Protein AF-A0A6B3I2X4-F1 (afdb_monomer)

Foldseek 3Di:
DVPAFWDFQLVQDDDDVSVVVVLVPDDPVRNVCQQLQDWDQDLVPGIDGRRDIDGHDDDDQQDQDVPQGRSVVNSVVVCVVCVCVSCDPHDDD

Radius of gyration: 14.39 Å; Cα contacts (8 Å, |Δi|>4): 90; chains: 1; bounding box: 31×37×32 Å

Solvent-accessible surface area (backbone atoms only — not comparable to full-atom values): 5786 Å² total; per-residue (Å²): 112,98,84,54,72,63,44,38,38,62,79,70,59,77,51,74,70,48,61,72,62,37,70,85,76,46,53,75,68,55,41,56,46,42,48,72,70,42,70,46,82,34,43,84,68,52,62,41,34,37,64,41,70,43,52,91,81,90,57,62,47,86,44,67,45,90,99,64,43,46,36,61,68,60,42,45,65,62,44,69,71,49,45,59,71,74,52,54,96,55,89,88,130

Secondary structure (DSSP, 8-state):
-TTS--EEGGGT--SHHHHHHTTTTS-HHHHHHHHHH-EEEETTTEEEETT-EE------TT-EETTTEEHHHHHHHHHHHHHHHHHTTSPP-

Nearest PDB structures (foldseek):
  5caj-assembly2_B  TM=8.765E-01  e=4.881E-04  Escherichia coli K-12

Structure (mmCIF, N/CA/C/O backbone):
data_AF-A0A6B3I2X4-F1
#
_entry.id   AF-A0A6B3I2X4-F1
#
loop_
_atom_site.group_PDB
_atom_site.id
_atom_site.type_symbol
_atom_site.label_atom_id
_atom_site.label_alt_id
_atom_site.label_comp_id
_atom_site.label_asym_id
_atom_site.label_entity_id
_atom_site.label_seq_id
_atom_site.pdbx_PDB_ins_code
_atom_site.Cartn_x
_atom_site.Cartn_y
_atom_site.Cartn_z
_atom_site.occupancy
_atom_site.B_iso_or_equiv
_atom_site.auth_seq_id
_atom_site.auth_comp_id
_atom_site.auth_asym_id
_atom_site.auth_atom_id
_atom_site.pdbx_PDB_model_num
ATOM 1 N N . LEU A 1 1 ? -6.801 16.797 -2.323 1.00 83.19 1 LEU A N 1
ATOM 2 C CA . LEU A 1 1 ? -6.831 15.378 -2.759 1.00 83.19 1 LEU A CA 1
ATOM 3 C C . LEU A 1 1 ? -7.709 15.165 -3.986 1.00 83.19 1 LEU A C 1
ATOM 5 O O . LEU A 1 1 ? -7.183 14.693 -4.976 1.00 83.19 1 LEU A O 1
ATOM 9 N N . ARG A 1 2 ? -8.997 15.541 -3.963 1.00 88.44 2 ARG A N 1
ATOM 10 C CA . ARG A 1 2 ? -9.956 15.243 -5.051 1.00 88.44 2 ARG A CA 1
ATOM 11 C C . ARG A 1 2 ? -9.574 15.750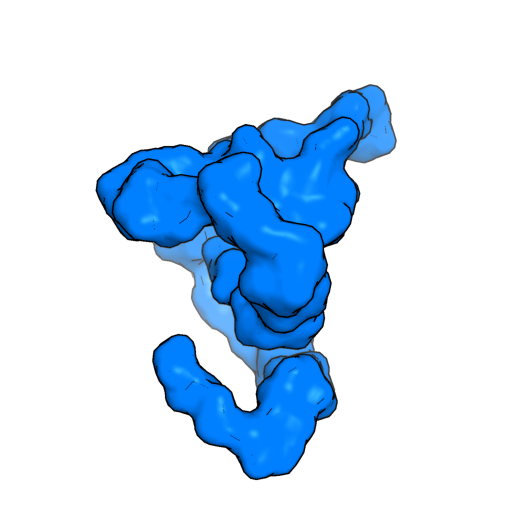 -6.455 1.00 88.44 2 ARG A C 1
ATOM 13 O O . ARG A 1 2 ? -10.031 15.177 -7.428 1.00 88.44 2 ARG A O 1
ATOM 20 N N . THR A 1 3 ? -8.753 16.792 -6.557 1.00 94.25 3 THR A N 1
ATOM 21 C CA . THR A 1 3 ? -8.311 17.401 -7.828 1.00 94.25 3 THR A CA 1
ATOM 22 C C . THR A 1 3 ? -6.803 17.281 -8.066 1.00 94.25 3 THR A C 1
ATOM 24 O O . THR A 1 3 ? -6.284 17.838 -9.028 1.00 94.25 3 THR A O 1
ATOM 27 N N . ALA A 1 4 ? -6.074 16.606 -7.173 1.00 94.00 4 ALA A N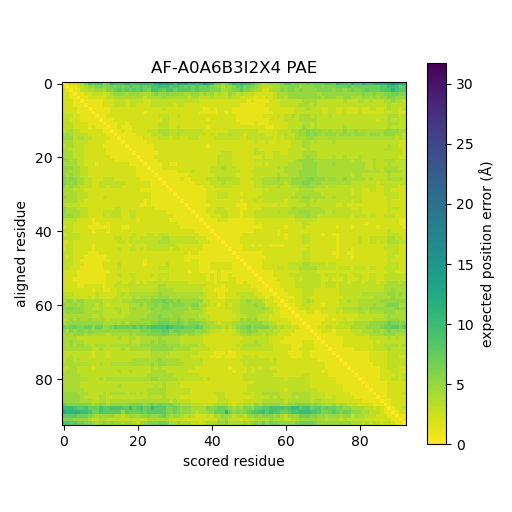 1
ATOM 28 C CA . ALA A 1 4 ? -4.625 16.497 -7.283 1.00 94.00 4 ALA A CA 1
ATOM 29 C C . ALA A 1 4 ? -4.235 15.459 -8.345 1.00 94.00 4 ALA A C 1
ATOM 31 O O . ALA A 1 4 ? -4.893 14.428 -8.479 1.00 94.00 4 ALA A O 1
ATOM 32 N N . GLY A 1 5 ? -3.134 15.711 -9.057 1.00 96.38 5 GLY A N 1
ATOM 33 C CA . GLY A 1 5 ? -2.538 14.720 -9.952 1.00 96.38 5 GLY A CA 1
ATOM 34 C C . GLY A 1 5 ? -2.107 13.460 -9.197 1.00 96.38 5 GLY A C 1
ATOM 35 O O . GLY A 1 5 ? -1.795 13.508 -8.005 1.00 96.38 5 GLY A O 1
ATOM 36 N N . THR A 1 6 ? -2.082 12.328 -9.898 1.00 97.81 6 THR A N 1
ATOM 37 C CA . THR A 1 6 ? -1.744 11.021 -9.321 1.00 97.81 6 THR A CA 1
ATOM 38 C C . THR A 1 6 ? -0.460 10.461 -9.912 1.00 97.81 6 THR A C 1
ATOM 40 O O . THR A 1 6 ? -0.144 10.707 -11.079 1.00 97.81 6 THR A O 1
ATOM 43 N N . ARG A 1 7 ? 0.263 9.669 -9.119 1.00 96.56 7 ARG A N 1
ATOM 44 C CA . ARG A 1 7 ? 1.435 8.887 -9.539 1.00 96.56 7 ARG A CA 1
ATOM 45 C C . ARG A 1 7 ? 1.308 7.455 -9.013 1.00 96.56 7 ARG A C 1
ATOM 47 O O . ARG A 1 7 ? 0.568 7.258 -8.047 1.00 96.56 7 ARG A O 1
ATOM 54 N N . PRO A 1 8 ? 1.979 6.467 -9.628 1.00 96.31 8 PRO A N 1
ATOM 55 C CA . PRO A 1 8 ? 2.051 5.120 -9.071 1.00 96.31 8 PRO A CA 1
ATOM 56 C C . PRO A 1 8 ? 2.560 5.143 -7.626 1.00 96.31 8 PRO A C 1
ATOM 58 O O . PRO A 1 8 ? 3.507 5.862 -7.312 1.00 96.31 8 PRO A O 1
ATOM 61 N N . ALA A 1 9 ? 1.950 4.352 -6.749 1.00 96.50 9 ALA A N 1
ATOM 62 C CA . ALA A 1 9 ? 2.293 4.291 -5.333 1.00 96.50 9 ALA A CA 1
ATOM 63 C C . ALA A 1 9 ? 3.776 3.957 -5.094 1.00 96.50 9 ALA A C 1
ATOM 65 O O . ALA A 1 9 ? 4.398 4.531 -4.203 1.00 96.50 9 ALA A O 1
ATOM 66 N N . GLY A 1 10 ? 4.362 3.095 -5.933 1.00 95.56 10 GLY A N 1
ATOM 67 C CA . GLY A 1 10 ? 5.784 2.744 -5.885 1.00 95.56 10 GLY A CA 1
ATOM 68 C C . GLY A 1 10 ? 6.744 3.910 -6.158 1.00 95.56 10 GLY A C 1
ATOM 69 O O . GLY A 1 10 ? 7.925 3.782 -5.876 1.00 95.56 10 GLY A O 1
ATOM 70 N N . GLU A 1 11 ? 6.255 5.044 -6.674 1.00 95.25 11 GLU A N 1
ATOM 71 C CA . GLU A 1 11 ? 7.034 6.281 -6.844 1.00 95.25 11 GLU A CA 1
ATOM 72 C C . GLU A 1 11 ? 6.811 7.297 -5.710 1.00 95.25 11 GLU A C 1
ATOM 74 O O . GLU A 1 11 ? 7.455 8.346 -5.684 1.00 95.25 11 GLU A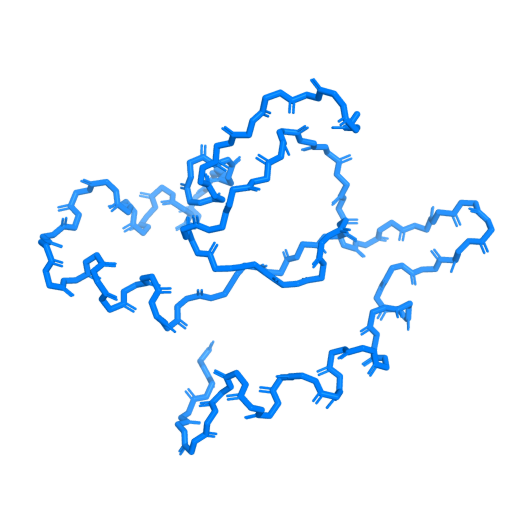 O 1
ATOM 79 N N . LEU A 1 12 ? 5.845 7.050 -4.819 1.00 95.12 12 LEU A N 1
ATOM 80 C CA . LEU A 1 12 ? 5.432 8.000 -3.781 1.00 95.12 12 LEU A CA 1
ATOM 81 C C . LEU A 1 12 ? 5.987 7.656 -2.404 1.00 95.12 12 LEU A C 1
ATOM 83 O O . LEU A 1 12 ? 6.235 8.563 -1.608 1.00 95.12 12 LEU A O 1
ATOM 87 N N . TYR A 1 13 ? 6.151 6.366 -2.112 1.00 93.31 13 TYR A N 1
ATOM 88 C CA . TYR A 1 13 ? 6.745 5.911 -0.863 1.00 93.31 13 TYR A CA 1
ATOM 89 C C . TYR A 1 13 ? 8.263 5.820 -0.994 1.00 93.31 13 TYR A C 1
ATOM 91 O O . TYR A 1 13 ? 8.778 5.216 -1.929 1.00 93.31 13 TYR A O 1
ATOM 99 N N . THR A 1 14 ? 8.966 6.430 -0.044 1.00 93.12 14 THR A N 1
ATOM 100 C CA . THR A 1 14 ? 10.428 6.533 -0.034 1.00 93.12 14 THR A CA 1
ATOM 101 C C . THR A 1 14 ? 11.001 6.178 1.334 1.00 93.12 14 THR A C 1
ATOM 103 O O . THR A 1 14 ? 10.272 6.100 2.331 1.00 93.12 14 THR A O 1
ATOM 106 N N . GLY A 1 15 ? 12.317 5.971 1.384 1.00 94.25 15 GLY A N 1
ATOM 107 C CA . GLY A 1 15 ? 13.072 5.648 2.591 1.00 94.25 15 GLY A CA 1
ATOM 108 C C . GLY A 1 15 ? 13.718 4.272 2.500 1.00 94.25 15 GLY A C 1
ATOM 109 O O . GLY A 1 15 ? 13.442 3.518 1.575 1.00 94.25 15 GLY A O 1
ATOM 110 N N . VAL A 1 16 ? 14.527 3.925 3.503 1.00 97.69 16 VAL A N 1
ATOM 111 C CA . VAL A 1 16 ? 15.485 2.801 3.462 1.00 97.69 16 VAL A CA 1
ATOM 112 C C . VAL A 1 16 ? 14.910 1.496 2.896 1.00 97.69 16 VAL A C 1
ATOM 114 O O . VAL A 1 16 ? 15.570 0.844 2.097 1.00 97.69 16 VAL A O 1
ATOM 117 N N . LEU A 1 17 ? 13.679 1.121 3.265 1.00 95.38 17 LEU A N 1
ATOM 118 C CA . LEU A 1 17 ? 13.017 -0.073 2.725 1.00 95.38 17 LEU A CA 1
ATOM 119 C C . LEU A 1 17 ? 12.765 0.021 1.210 1.00 95.38 17 LEU A C 1
ATOM 121 O O . LEU A 1 17 ? 13.038 -0.924 0.477 1.00 95.38 17 LEU A O 1
ATOM 125 N N . TYR A 1 18 ? 12.219 1.145 0.750 1.00 95.44 18 TYR A N 1
ATOM 126 C CA . TYR A 1 18 ? 11.881 1.372 -0.657 1.00 95.44 18 TYR A CA 1
ATOM 127 C C . TYR A 1 18 ? 13.134 1.601 -1.500 1.00 95.44 18 TYR A C 1
ATOM 129 O O . TYR A 1 18 ? 13.202 1.120 -2.628 1.00 95.44 18 TYR A O 1
ATOM 137 N N . ASP A 1 19 ? 14.135 2.266 -0.924 1.00 95.81 19 ASP A N 1
ATOM 138 C CA . ASP A 1 19 ? 15.434 2.482 -1.554 1.00 95.81 19 ASP A CA 1
ATOM 139 C C . ASP A 1 19 ? 16.170 1.144 -1.739 1.00 95.81 19 ASP A C 1
ATOM 141 O O . ASP A 1 19 ? 16.758 0.911 -2.786 1.00 95.81 19 ASP A O 1
ATOM 145 N N . ALA A 1 20 ? 16.085 0.229 -0.762 1.00 97.31 20 ALA A N 1
ATOM 146 C CA . ALA A 1 20 ? 16.660 -1.114 -0.870 1.00 97.31 20 ALA A CA 1
ATOM 147 C C . ALA A 1 20 ? 15.888 -2.033 -1.834 1.00 97.31 20 ALA A C 1
ATOM 149 O O . ALA A 1 20 ? 16.492 -2.901 -2.459 1.00 97.31 20 ALA A O 1
ATOM 150 N N . LEU A 1 21 ? 14.565 -1.862 -1.950 1.00 95.81 21 LEU A N 1
ATOM 151 C CA . LEU A 1 21 ? 13.760 -2.554 -2.962 1.00 95.81 21 LEU A CA 1
ATOM 152 C C . LEU A 1 21 ? 14.130 -2.103 -4.381 1.00 95.81 21 LEU A C 1
ATOM 154 O O . LEU A 1 21 ? 14.009 -2.901 -5.306 1.00 95.81 21 LEU A O 1
ATOM 158 N N . ASP A 1 22 ? 14.517 -0.831 -4.535 1.00 96.31 22 ASP A N 1
ATOM 159 C CA . ASP A 1 22 ? 14.908 -0.190 -5.793 1.00 96.31 22 ASP A CA 1
ATOM 160 C C . ASP A 1 22 ? 14.005 -0.598 -6.969 1.00 96.31 22 ASP A C 1
ATOM 162 O O . ASP A 1 22 ? 14.416 -1.170 -7.977 1.00 96.31 22 ASP A O 1
ATOM 166 N N . LEU A 1 23 ? 12.705 -0.329 -6.814 1.00 95.38 23 LEU A N 1
ATOM 167 C CA . LEU A 1 23 ? 11.671 -0.817 -7.731 1.00 95.38 23 LEU A CA 1
ATOM 168 C C . LEU A 1 23 ? 11.927 -0.421 -9.201 1.00 95.38 23 LEU A C 1
ATOM 170 O O . LEU A 1 23 ? 11.453 -1.095 -10.117 1.00 95.38 23 LEU A O 1
ATOM 174 N N . ALA A 1 24 ? 12.647 0.681 -9.425 1.00 93.38 24 ALA A N 1
ATOM 175 C CA . ALA A 1 24 ? 12.966 1.200 -10.748 1.00 93.38 24 ALA A CA 1
ATOM 176 C C . ALA A 1 24 ? 14.064 0.403 -11.473 1.00 93.38 24 ALA A C 1
ATOM 178 O O . ALA A 1 24 ? 14.085 0.431 -12.704 1.00 93.38 24 ALA A O 1
ATOM 179 N N . SER A 1 25 ? 14.939 -0.307 -10.752 1.00 96.50 25 SER A N 1
ATOM 180 C CA . SER A 1 25 ? 16.004 -1.121 -11.355 1.00 96.50 25 SER A CA 1
ATOM 181 C C . SER A 1 25 ? 15.584 -2.556 -11.671 1.00 96.50 25 SER A C 1
ATOM 183 O O . SER A 1 25 ? 16.313 -3.274 -12.357 1.00 96.50 25 SER A O 1
ATOM 185 N N . LEU A 1 26 ? 14.392 -2.974 -11.230 1.00 97.00 26 LEU A N 1
ATOM 186 C CA . LEU A 1 26 ? 13.849 -4.291 -11.544 1.00 97.00 26 LEU A CA 1
ATOM 187 C C . LEU A 1 26 ? 13.650 -4.480 -13.052 1.00 97.00 26 LEU A C 1
ATOM 189 O O . LEU A 1 26 ? 13.087 -3.625 -13.743 1.00 97.00 26 LEU A O 1
ATOM 193 N N . ASP A 1 27 ? 14.014 -5.666 -13.542 1.00 98.06 27 ASP A N 1
ATOM 194 C CA . ASP A 1 27 ? 13.667 -6.090 -14.894 1.00 98.06 27 ASP A CA 1
ATOM 195 C C . ASP A 1 27 ? 12.139 -6.196 -15.093 1.00 98.06 27 ASP A C 1
ATOM 197 O O . ASP A 1 27 ? 11.334 -6.127 -14.155 1.00 98.06 27 ASP A O 1
ATOM 201 N N . ALA A 1 28 ? 11.707 -6.364 -16.344 1.00 96.62 28 ALA A N 1
ATOM 202 C CA . ALA A 1 28 ? 10.288 -6.378 -16.692 1.00 96.62 28 ALA A CA 1
ATOM 203 C C . ALA A 1 28 ? 9.490 -7.498 -15.990 1.00 96.62 28 ALA A C 1
ATOM 205 O O . ALA A 1 28 ? 8.313 -7.311 -15.656 1.00 96.62 28 ALA A O 1
ATOM 206 N N . ASP A 1 29 ? 10.111 -8.651 -15.743 1.00 97.81 29 ASP A N 1
ATOM 207 C CA . ASP A 1 29 ? 9.462 -9.807 -15.128 1.00 97.81 29 ASP A CA 1
ATOM 208 C C . ASP A 1 29 ? 9.350 -9.650 -13.612 1.00 97.81 29 ASP A C 1
ATOM 210 O O . ASP A 1 29 ? 8.301 -9.938 -13.026 1.00 97.81 29 ASP A O 1
ATOM 214 N N . ALA A 1 30 ? 10.401 -9.150 -12.967 1.00 97.25 30 ALA A N 1
ATOM 215 C CA . ALA A 1 30 ? 10.414 -8.775 -11.564 1.00 97.25 30 ALA A CA 1
ATOM 216 C C . ALA A 1 30 ? 9.434 -7.632 -11.290 1.00 97.25 30 ALA A C 1
ATOM 218 O O . ALA A 1 30 ? 8.619 -7.742 -10.376 1.00 97.25 30 ALA A O 1
ATOM 219 N N . ARG A 1 31 ? 9.404 -6.594 -12.132 1.00 95.31 31 ARG A N 1
ATOM 220 C CA . ARG A 1 31 ? 8.454 -5.481 -12.000 1.00 95.31 31 ARG A CA 1
ATOM 221 C C . ARG A 1 31 ? 7.001 -5.941 -12.139 1.00 95.31 31 ARG A C 1
ATOM 223 O O . ARG A 1 31 ? 6.142 -5.513 -11.367 1.00 95.31 31 ARG A O 1
ATOM 230 N N . ARG A 1 32 ? 6.710 -6.853 -13.075 1.00 95.12 32 ARG A N 1
ATOM 231 C CA . ARG A 1 32 ? 5.368 -7.443 -13.236 1.00 95.12 32 ARG A CA 1
ATOM 232 C C . ARG A 1 32 ? 4.956 -8.274 -12.021 1.00 95.12 32 ARG A C 1
ATOM 234 O O . ARG A 1 32 ? 3.795 -8.214 -11.623 1.00 95.12 32 ARG A O 1
ATOM 241 N N . ARG A 1 33 ? 5.880 -9.040 -11.434 1.00 95.25 33 ARG A N 1
ATOM 242 C CA . ARG A 1 33 ? 5.633 -9.773 -10.181 1.00 95.25 33 ARG A CA 1
ATOM 243 C C . ARG A 1 33 ? 5.409 -8.813 -9.016 1.00 95.25 33 ARG A C 1
ATOM 245 O O . ARG A 1 33 ? 4.410 -8.941 -8.319 1.00 95.25 33 ARG A O 1
ATOM 252 N N . ALA A 1 34 ? 6.253 -7.794 -8.874 1.00 95.44 34 ALA A N 1
ATOM 253 C CA . ALA A 1 34 ? 6.131 -6.777 -7.837 1.00 95.44 34 ALA A CA 1
ATOM 254 C C . ALA A 1 34 ? 4.768 -6.065 -7.880 1.00 95.44 34 ALA A C 1
ATOM 256 O O . ALA A 1 34 ? 4.121 -5.912 -6.849 1.00 95.44 34 ALA A O 1
ATOM 257 N N . ALA A 1 35 ? 4.281 -5.703 -9.070 1.00 93.81 35 ALA A N 1
ATOM 258 C CA . ALA A 1 35 ? 2.964 -5.084 -9.241 1.00 93.81 35 ALA A CA 1
ATOM 259 C C . ALA A 1 35 ? 1.788 -5.984 -8.809 1.00 93.81 35 ALA A C 1
ATOM 261 O O . ALA A 1 35 ? 0.740 -5.480 -8.407 1.00 93.81 35 ALA A O 1
ATOM 262 N N . LYS A 1 36 ? 1.949 -7.311 -8.890 1.00 92.50 36 LYS A N 1
ATOM 263 C CA . LYS A 1 36 ? 0.914 -8.292 -8.528 1.00 92.50 36 LYS A CA 1
ATOM 264 C C . LYS A 1 36 ? 0.989 -8.738 -7.070 1.00 92.50 36 LYS A C 1
ATOM 266 O O . LYS A 1 36 ? -0.046 -9.056 -6.496 1.00 92.50 36 LYS A O 1
ATOM 271 N N . SER A 1 37 ? 2.183 -8.766 -6.489 1.00 93.81 37 SER A N 1
ATOM 272 C CA . SER A 1 37 ? 2.419 -9.403 -5.189 1.00 93.81 37 SER A CA 1
ATOM 273 C C . SER A 1 37 ? 2.707 -8.420 -4.058 1.00 93.81 37 SER A C 1
ATOM 275 O O . SER A 1 37 ? 2.473 -8.763 -2.907 1.00 93.81 37 SER A O 1
ATOM 277 N N . LEU A 1 38 ? 3.197 -7.210 -4.347 1.00 96.19 38 LEU A N 1
ATOM 278 C CA . LEU A 1 38 ? 3.520 -6.242 -3.299 1.00 96.19 38 LEU A CA 1
ATOM 279 C C . LEU A 1 38 ? 2.320 -5.357 -2.966 1.00 96.19 38 LEU A C 1
ATOM 281 O O . LEU A 1 38 ? 1.702 -4.755 -3.851 1.00 96.19 38 LEU A O 1
ATOM 285 N N . LEU A 1 39 ? 2.055 -5.234 -1.668 1.00 96.94 39 LEU A N 1
ATOM 286 C CA . LEU A 1 39 ? 1.099 -4.301 -1.088 1.00 96.94 39 LEU A CA 1
ATOM 287 C C . LEU A 1 39 ? 1.823 -3.365 -0.120 1.00 96.94 39 LEU A C 1
ATOM 289 O O . LEU A 1 39 ? 2.640 -3.796 0.690 1.00 96.94 39 LEU A O 1
ATOM 293 N N . VAL A 1 40 ? 1.494 -2.079 -0.188 1.00 96.62 40 VAL A N 1
ATOM 294 C CA . VAL A 1 40 ? 1.945 -1.059 0.756 1.00 96.62 40 VAL A CA 1
ATOM 295 C C . VAL A 1 40 ? 0.772 -0.656 1.637 1.00 96.62 40 VAL A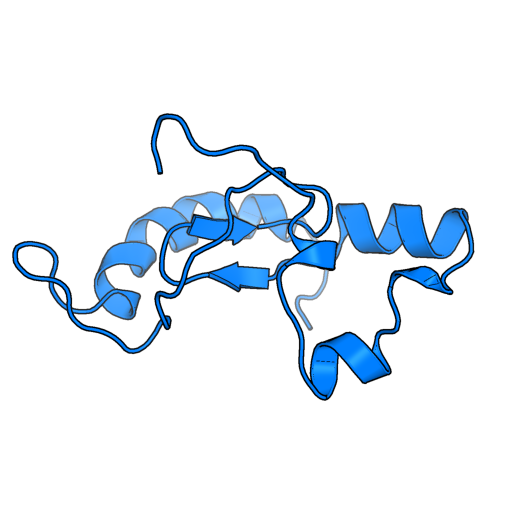 C 1
ATOM 297 O O . VAL A 1 40 ? -0.240 -0.156 1.143 1.00 96.62 40 VAL A O 1
ATOM 300 N N . PHE A 1 41 ? 0.912 -0.836 2.950 1.00 95.50 41 PHE A N 1
ATOM 301 C CA . PHE A 1 41 ? -0.083 -0.378 3.917 1.00 95.50 41 PHE A CA 1
ATOM 302 C C . PHE A 1 41 ? -0.026 1.144 4.079 1.00 95.50 41 PHE A C 1
ATOM 304 O O . PHE A 1 41 ? 1.021 1.743 4.322 1.00 95.50 41 PHE A O 1
ATOM 311 N N . SER A 1 42 ? -1.187 1.773 3.948 1.00 95.75 42 SER A N 1
ATOM 312 C CA . SER A 1 42 ? -1.372 3.208 3.794 1.00 95.75 42 SER A CA 1
ATOM 313 C C . SER A 1 42 ? -2.422 3.726 4.770 1.00 95.75 42 SER A C 1
ATOM 315 O O . SER A 1 42 ? -3.569 3.289 4.748 1.00 95.75 42 SER A O 1
ATOM 317 N N . GLY A 1 43 ? -2.080 4.750 5.560 1.00 94.81 43 GLY A N 1
ATOM 318 C CA . GLY A 1 43 ? -3.038 5.374 6.481 1.00 94.81 43 GLY A CA 1
ATOM 319 C C . GLY A 1 43 ? -4.297 5.905 5.788 1.00 94.81 43 GLY A C 1
ATOM 320 O O . GLY A 1 43 ? -5.407 5.731 6.288 1.00 94.81 43 GLY A O 1
ATOM 321 N N . LEU A 1 44 ? -4.143 6.517 4.613 1.00 94.94 44 LEU A N 1
ATOM 322 C CA . LEU A 1 44 ? -5.259 7.135 3.897 1.00 94.94 44 LEU A CA 1
ATOM 323 C C . LEU A 1 44 ? -6.001 6.163 2.968 1.00 94.94 44 LEU A C 1
ATOM 325 O O . LEU A 1 44 ? -7.185 6.363 2.715 1.00 94.94 44 LEU A O 1
ATOM 329 N N . TRP A 1 45 ? -5.315 5.138 2.458 1.00 95.44 45 TRP A N 1
ATOM 330 C CA . TRP A 1 45 ? -5.819 4.278 1.378 1.00 95.44 45 TRP A CA 1
ATOM 331 C C . TRP A 1 45 ? -5.972 2.803 1.780 1.00 95.44 45 TRP A C 1
ATOM 333 O O . TRP A 1 45 ? -6.381 1.993 0.958 1.00 95.44 45 TRP A O 1
ATOM 343 N N . GLY A 1 46 ? -5.654 2.440 3.025 1.00 95.62 46 GLY A N 1
ATOM 344 C CA . GLY A 1 46 ? -5.719 1.064 3.509 1.00 95.62 46 GLY A CA 1
ATOM 345 C C . GLY A 1 46 ? -4.505 0.256 3.058 1.00 95.62 46 GLY A C 1
ATOM 346 O O . GLY A 1 46 ? -3.492 0.232 3.751 1.00 95.62 46 GLY A O 1
ATOM 347 N N . ALA A 1 47 ? -4.585 -0.364 1.885 1.00 96.25 47 ALA A N 1
ATOM 348 C CA . ALA A 1 47 ? -3.471 -1.054 1.241 1.00 96.25 47 ALA A CA 1
ATOM 349 C C . ALA A 1 47 ? -3.504 -0.772 -0.263 1.00 96.25 47 ALA A C 1
ATOM 351 O O . ALA A 1 47 ? -4.578 -0.755 -0.861 1.00 96.25 47 ALA A O 1
ATOM 352 N N . VAL A 1 48 ? -2.341 -0.533 -0.865 1.00 96.94 48 VAL A N 1
ATOM 353 C CA . VAL A 1 48 ? -2.215 -0.205 -2.293 1.00 96.94 48 VAL A CA 1
ATOM 354 C C . VAL A 1 48 ?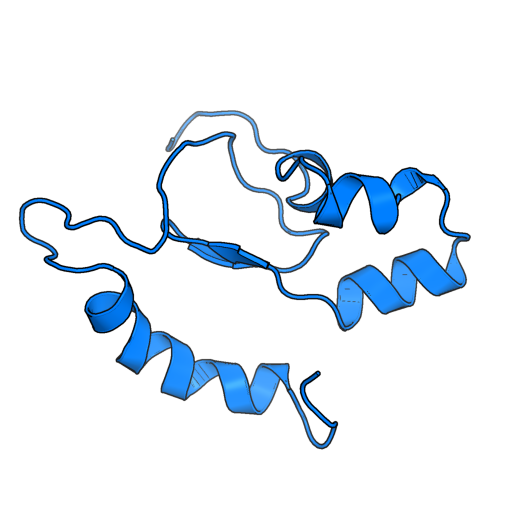 -1.144 -1.057 -2.956 1.00 96.94 48 VAL A C 1
ATOM 356 O O . VAL A 1 48 ? -0.125 -1.376 -2.345 1.00 96.94 48 VAL A O 1
ATOM 359 N N . ARG A 1 49 ? -1.344 -1.407 -4.223 1.00 96.75 49 ARG A N 1
ATOM 360 C CA . ARG A 1 49 ? -0.320 -2.033 -5.067 1.00 96.75 49 ARG A CA 1
ATOM 361 C C . ARG A 1 49 ? 0.667 -0.978 -5.545 1.00 96.75 49 ARG A C 1
ATOM 363 O O . ARG A 1 49 ? 0.327 0.194 -5.679 1.00 96.75 49 ARG A O 1
ATOM 370 N N . THR A 1 50 ? 1.884 -1.388 -5.895 1.00 96.38 50 THR A N 1
ATOM 371 C CA . THR A 1 50 ? 2.930 -0.462 -6.380 1.00 96.38 50 THR A CA 1
ATOM 372 C C . THR A 1 50 ? 2.527 0.313 -7.643 1.00 96.38 50 THR A C 1
ATOM 374 O O . THR A 1 50 ? 3.017 1.420 -7.865 1.00 96.38 50 THR A O 1
ATOM 377 N N . GLY A 1 51 ? 1.615 -0.237 -8.451 1.00 95.25 51 GLY A N 1
ATOM 378 C CA . GLY A 1 51 ? 1.074 0.407 -9.650 1.00 95.25 51 GLY A CA 1
ATOM 379 C C . GLY A 1 51 ? -0.122 1.337 -9.418 1.00 95.25 51 GLY A C 1
ATOM 380 O O . GLY A 1 51 ? -0.480 2.076 -10.338 1.00 95.25 51 GLY A O 1
ATOM 381 N N . ASP A 1 52 ? -0.736 1.332 -8.231 1.00 96.69 52 ASP A N 1
ATOM 382 C CA . ASP A 1 52 ? -1.957 2.102 -7.979 1.00 96.69 52 ASP A CA 1
ATOM 383 C C . ASP A 1 52 ? -1.675 3.600 -8.044 1.00 96.69 52 ASP A C 1
ATOM 385 O O . ASP A 1 52 ? -0.736 4.107 -7.429 1.00 96.69 52 ASP A O 1
ATOM 389 N N . ARG A 1 53 ? -2.497 4.334 -8.796 1.00 97.00 53 ARG A N 1
ATOM 390 C CA . 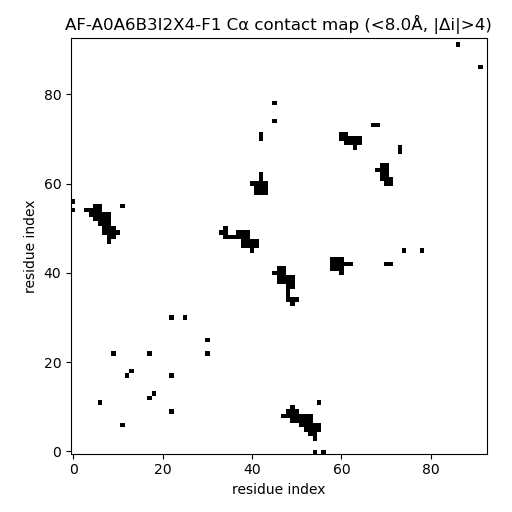ARG A 1 53 ? -2.319 5.775 -8.972 1.00 97.00 53 ARG A CA 1
ATOM 391 C C . ARG A 1 53 ? -3.010 6.541 -7.852 1.00 97.00 53 ARG A C 1
ATOM 393 O O . ARG A 1 53 ? -4.229 6.686 -7.862 1.00 97.00 53 ARG A O 1
ATOM 400 N N . ILE A 1 54 ? -2.224 7.108 -6.943 1.00 97.19 54 ILE A N 1
ATOM 401 C CA . ILE A 1 54 ? -2.719 7.918 -5.823 1.00 97.19 54 ILE A CA 1
ATOM 402 C C . ILE A 1 54 ? -2.066 9.310 -5.834 1.00 97.19 54 ILE A C 1
ATOM 404 O O . ILE A 1 54 ? -0.991 9.490 -6.411 1.00 97.19 54 ILE A O 1
ATOM 408 N N . PRO A 1 55 ? -2.712 10.345 -5.274 1.00 97.44 55 PRO A N 1
ATOM 409 C CA . PRO A 1 55 ? -2.080 11.651 -5.119 1.00 97.44 55 PRO A CA 1
ATOM 410 C C . PRO A 1 55 ? -1.049 11.628 -3.976 1.00 97.44 55 PRO A C 1
ATOM 412 O O . PRO A 1 55 ? -1.248 10.899 -3.000 1.00 97.44 55 PRO A O 1
ATOM 415 N N . PRO A 1 56 ? 0.008 12.461 -4.028 1.00 96.00 56 PRO A N 1
ATOM 416 C CA . PRO A 1 56 ? 0.906 12.661 -2.893 1.00 96.00 56 PRO A CA 1
ATOM 417 C C . PRO A 1 56 ? 0.140 13.116 -1.646 1.00 96.00 56 PRO A C 1
ATOM 419 O O . PRO A 1 56 ? -0.750 13.969 -1.714 1.00 96.00 56 PRO A O 1
ATOM 422 N N . TYR A 1 57 ? 0.486 12.550 -0.494 1.00 94.88 57 TYR A N 1
ATOM 423 C CA . TYR A 1 57 ? -0.159 12.842 0.782 1.00 94.88 57 TYR A CA 1
ATOM 424 C C . TYR A 1 57 ? 0.796 12.543 1.944 1.00 94.88 57 TYR A C 1
ATOM 426 O O . TYR A 1 57 ? 1.811 11.869 1.777 1.00 94.88 57 TYR A O 1
ATOM 434 N N . ARG A 1 58 ? 0.453 13.011 3.149 1.00 93.06 58 ARG A N 1
ATOM 435 C CA . ARG A 1 58 ? 1.114 12.606 4.395 1.00 93.06 58 ARG A CA 1
ATOM 436 C C . ARG A 1 58 ? 0.053 12.246 5.427 1.00 93.06 58 ARG A C 1
ATOM 438 O O . ARG A 1 58 ? -0.635 13.115 5.947 1.00 93.06 58 ARG A O 1
ATOM 445 N N . CYS A 1 59 ? -0.085 10.954 5.701 1.00 94.19 59 CYS A N 1
ATOM 446 C CA . CYS A 1 59 ? -0.977 10.422 6.727 1.00 94.19 59 CYS A CA 1
ATOM 447 C C . CYS A 1 59 ? -0.426 9.068 7.187 1.00 94.19 59 CYS A C 1
ATOM 449 O O . CYS A 1 59 ? -0.496 8.085 6.449 1.00 94.19 59 CYS A O 1
ATOM 451 N N . SER A 1 60 ? 0.189 9.045 8.371 1.00 92.12 60 SER A N 1
ATOM 452 C CA . SER A 1 60 ? 0.754 7.816 8.934 1.00 92.12 60 SER A CA 1
ATOM 453 C C . SER A 1 60 ? -0.355 6.900 9.449 1.00 92.12 60 SER A C 1
ATOM 455 O O . SER A 1 60 ? -1.354 7.374 9.980 1.00 92.12 60 SER A O 1
ATOM 457 N N . MET A 1 61 ? -0.159 5.587 9.352 1.00 92.19 61 MET A N 1
ATOM 458 C CA . MET A 1 61 ? -1.118 4.585 9.824 1.00 92.19 61 MET A CA 1
ATOM 459 C C . MET A 1 61 ? -1.425 4.694 11.332 1.00 92.19 61 MET A C 1
ATOM 461 O O . MET A 1 61 ? -2.508 4.325 11.781 1.00 92.19 61 MET A O 1
ATOM 465 N N . GLY A 1 62 ? -0.488 5.232 12.120 1.00 93.06 62 GLY A N 1
ATOM 466 C CA . GLY A 1 62 ? -0.622 5.373 13.574 1.00 93.06 62 GLY A CA 1
ATOM 467 C C . GLY A 1 62 ? -1.426 6.588 14.050 1.00 93.06 62 GLY A C 1
ATOM 468 O O . GLY A 1 62 ? -1.550 6.784 15.259 1.00 93.06 62 GLY A O 1
ATOM 469 N N . VAL A 1 63 ? -1.947 7.436 13.152 1.00 95.88 63 VAL A N 1
ATOM 470 C CA . VAL A 1 63 ? -2.653 8.657 13.577 1.00 95.88 63 VAL A CA 1
ATOM 471 C C . VAL A 1 63 ? -4.103 8.389 13.984 1.00 95.88 63 VAL A C 1
ATOM 473 O O . VAL A 1 63 ? -4.736 7.410 13.575 1.00 95.88 63 VAL A O 1
ATOM 476 N N . LYS A 1 64 ? -4.645 9.312 14.782 1.00 96.88 64 LYS A N 1
ATOM 477 C CA . LYS A 1 64 ? -6.077 9.420 15.068 1.00 96.88 64 LYS A CA 1
ATOM 478 C C . LYS A 1 64 ? -6.635 10.620 14.316 1.00 96.88 64 LYS A C 1
ATOM 480 O O . LYS A 1 64 ? -6.110 11.720 14.467 1.00 96.88 64 LYS A O 1
ATOM 485 N N . LEU A 1 65 ? -7.682 10.415 13.522 1.00 94.75 65 LEU A N 1
ATOM 486 C CA . LEU A 1 65 ? -8.347 11.502 12.808 1.00 94.75 65 LEU A CA 1
ATOM 487 C C . LEU A 1 65 ? -9.608 11.955 13.559 1.00 94.75 65 LEU A C 1
ATOM 489 O O . LEU A 1 65 ? -10.335 11.108 14.090 1.00 94.75 65 LEU A O 1
ATOM 493 N N . PRO A 1 66 ? -9.907 13.266 13.585 1.00 95.06 66 PRO A N 1
ATOM 494 C CA . PRO A 1 66 ? -11.175 13.768 14.104 1.00 95.06 66 PRO A CA 1
ATOM 495 C C . PRO A 1 66 ? -12.368 13.085 13.422 1.00 95.06 66 PRO A C 1
ATOM 497 O O . PRO A 1 66 ? -12.382 12.924 12.204 1.00 95.06 66 PRO A O 1
ATOM 500 N N . GLY A 1 67 ? -13.349 12.642 14.210 1.00 94.69 67 GLY A N 1
ATOM 501 C CA . GLY A 1 67 ? -14.546 11.944 13.722 1.00 94.69 67 GLY A CA 1
ATOM 502 C C . GLY A 1 67 ? -14.345 10.479 13.309 1.00 94.69 67 GLY A C 1
ATOM 503 O O . GLY A 1 67 ? -15.313 9.728 13.318 1.00 94.69 67 GLY A O 1
ATOM 504 N N . LEU A 1 68 ? -13.115 10.049 13.004 1.00 94.06 68 LEU A N 1
ATOM 505 C CA . LEU A 1 68 ? -12.820 8.685 12.539 1.00 94.06 68 LEU A CA 1
ATOM 506 C C . LEU A 1 68 ? -12.127 7.810 13.593 1.00 94.06 68 LEU A C 1
ATOM 508 O O . LEU A 1 68 ? -12.237 6.587 13.567 1.00 94.06 68 LEU A O 1
ATOM 512 N N . GLY A 1 69 ? -11.397 8.431 14.523 1.00 96.06 69 GLY A N 1
ATOM 513 C CA . GLY A 1 69 ? -10.604 7.722 15.521 1.00 96.06 69 GLY A CA 1
ATOM 514 C C . GLY A 1 69 ? -9.288 7.178 14.959 1.00 96.06 69 GLY A C 1
ATOM 515 O O . GLY A 1 69 ? -8.704 7.751 14.038 1.00 96.06 69 GLY A O 1
ATOM 516 N N . ALA A 1 70 ? -8.773 6.106 15.568 1.00 97.06 70 ALA A N 1
ATOM 517 C CA . ALA A 1 70 ? -7.504 5.493 15.176 1.00 97.06 70 ALA A CA 1
ATOM 518 C C . ALA A 1 70 ? -7.630 4.772 13.830 1.00 97.06 70 ALA A C 1
ATOM 520 O O . ALA A 1 70 ? -8.472 3.883 13.683 1.00 97.06 70 ALA A O 1
ATOM 521 N N . LEU A 1 71 ? -6.751 5.097 12.878 1.00 96.00 71 LEU A N 1
ATOM 522 C CA . LEU A 1 71 ? -6.813 4.520 11.533 1.00 96.00 71 LEU A CA 1
ATOM 523 C C . LEU A 1 71 ? -6.645 2.998 11.527 1.00 96.00 71 LEU A C 1
ATOM 525 O O . LEU A 1 71 ? -7.310 2.321 10.750 1.00 96.00 71 LEU A O 1
ATOM 529 N N . GLY A 1 72 ? -5.816 2.442 12.417 1.00 93.88 72 GLY A N 1
ATOM 530 C CA . GLY A 1 72 ? -5.671 0.988 12.557 1.00 93.88 72 GLY A CA 1
ATOM 531 C C . GLY A 1 72 ? -6.992 0.286 12.882 1.00 93.88 72 GLY A C 1
ATOM 532 O O . GLY A 1 72 ? -7.317 -0.740 12.292 1.00 93.88 72 GLY A O 1
ATOM 533 N N . SER A 1 73 ? -7.791 0.868 13.780 1.00 95.38 73 SER A N 1
ATOM 534 C CA . SER A 1 73 ? -9.117 0.338 14.111 1.00 95.38 73 SER A CA 1
ATOM 535 C C . SER A 1 73 ? -10.114 0.563 12.978 1.00 95.38 73 SER A C 1
ATOM 537 O O . SER A 1 73 ? -10.893 -0.336 12.678 1.00 95.38 73 SER A O 1
ATOM 539 N N . TYR A 1 74 ? -10.063 1.734 12.337 1.00 96.19 74 TYR A N 1
ATOM 540 C CA . TYR A 1 74 ? -10.930 2.076 11.211 1.00 96.19 74 TYR A CA 1
ATOM 541 C C . TYR A 1 74 ? -10.773 1.092 10.040 1.00 96.19 74 TYR A C 1
ATOM 543 O O . TYR A 1 74 ? -11.763 0.590 9.512 1.00 96.19 74 TYR A O 1
ATOM 551 N N . TRP A 1 75 ? -9.533 0.760 9.673 1.00 96.44 75 TRP A N 1
ATOM 552 C CA . TRP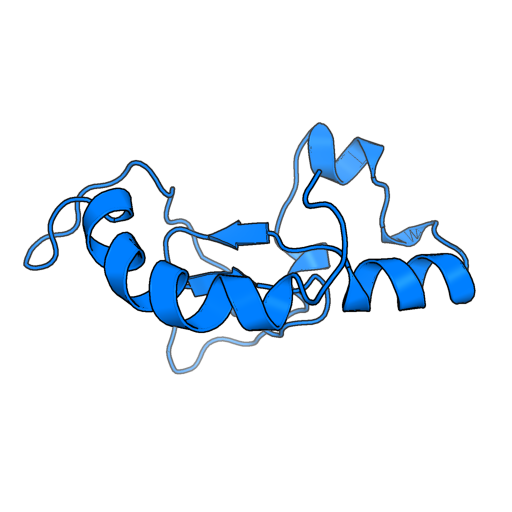 A 1 75 ? -9.246 -0.109 8.532 1.00 96.44 75 TRP A CA 1
ATOM 553 C C . TRP A 1 75 ? -9.456 -1.601 8.796 1.00 96.44 75 TRP A C 1
ATOM 555 O O . 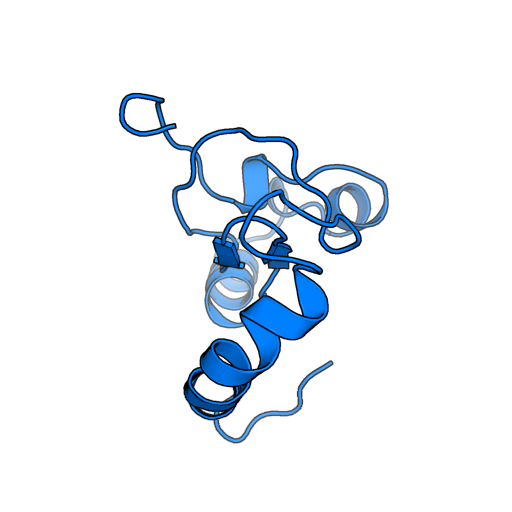TRP A 1 75 ? -9.531 -2.363 7.837 1.00 96.44 75 TRP A O 1
ATOM 565 N N . ARG A 1 76 ? -9.610 -2.034 10.055 1.00 95.19 76 ARG A N 1
ATOM 566 C CA . ARG A 1 76 ? -9.724 -3.458 10.413 1.00 95.19 76 ARG A CA 1
ATOM 567 C C . ARG A 1 76 ? -10.803 -4.188 9.612 1.00 95.19 76 ARG A C 1
ATOM 569 O O . ARG A 1 76 ? -10.499 -5.178 8.961 1.00 95.19 76 ARG A O 1
ATOM 576 N N . LYS A 1 77 ? -12.041 -3.683 9.637 1.00 96.31 77 LYS A N 1
ATOM 577 C CA . LYS A 1 77 ? -13.186 -4.352 9.000 1.00 96.31 77 LYS A CA 1
ATOM 578 C C . LYS A 1 77 ? -13.080 -4.380 7.464 1.00 96.31 77 LYS A C 1
ATOM 580 O O . LYS A 1 77 ? -13.279 -5.449 6.896 1.00 96.31 77 LYS A O 1
ATOM 585 N N . PRO A 1 78 ? -12.746 -3.272 6.769 1.00 96.44 78 PRO A N 1
ATOM 586 C CA . PRO A 1 78 ? -12.493 -3.331 5.330 1.00 96.44 78 PRO A CA 1
ATOM 587 C C . PRO A 1 78 ? -11.361 -4.293 4.955 1.00 96.44 78 PRO A C 1
ATOM 589 O O . PRO A 1 78 ? -11.513 -5.047 4.002 1.00 96.44 78 PRO A O 1
ATOM 592 N N . MET A 1 79 ? -10.253 -4.298 5.706 1.00 96.38 79 MET A N 1
ATOM 593 C CA . MET A 1 79 ? -9.111 -5.179 5.431 1.00 96.38 79 MET A CA 1
ATOM 594 C C . MET A 1 79 ? -9.467 -6.654 5.628 1.00 96.38 79 MET A C 1
ATOM 596 O O . MET A 1 79 ? -9.120 -7.471 4.785 1.00 96.38 79 MET A O 1
ATOM 600 N N . GLU A 1 80 ? -10.201 -6.994 6.688 1.00 96.81 80 GLU A N 1
ATOM 601 C CA . GLU A 1 80 ? -10.680 -8.362 6.930 1.00 96.81 80 GLU A CA 1
ATOM 602 C C . GLU A 1 80 ? -11.492 -8.909 5.748 1.00 96.81 80 GLU A C 1
ATOM 604 O O . GLU A 1 80 ? -11.355 -10.076 5.396 1.00 96.81 80 GLU A O 1
ATOM 609 N N . ALA A 1 81 ? -12.278 -8.054 5.088 1.00 97.00 81 ALA A N 1
ATOM 610 C CA . ALA A 1 81 ? -13.083 -8.453 3.941 1.00 97.00 81 ALA A CA 1
ATOM 611 C C . ALA A 1 81 ? -12.267 -8.672 2.654 1.00 97.00 81 ALA A C 1
ATOM 613 O O . ALA A 1 81 ? -12.620 -9.544 1.866 1.00 97.00 81 ALA A O 1
ATOM 614 N N . VAL A 1 82 ? -11.209 -7.887 2.413 1.00 95.69 82 VAL A N 1
ATOM 615 C CA . VAL A 1 82 ? -10.526 -7.859 1.099 1.00 95.69 82 VAL A CA 1
ATOM 616 C C . VAL A 1 82 ? -9.147 -8.522 1.086 1.00 95.69 82 VAL A C 1
ATOM 618 O O . VAL A 1 82 ? -8.663 -8.916 0.028 1.00 95.69 82 VAL A O 1
ATOM 621 N N . MET A 1 83 ? -8.487 -8.649 2.240 1.00 95.06 83 MET A N 1
ATOM 622 C CA . MET A 1 83 ? -7.142 -9.229 2.318 1.00 95.06 83 MET A CA 1
ATOM 623 C C . MET A 1 83 ? -7.085 -10.726 1.978 1.00 95.06 83 MET A C 1
ATOM 625 O O . MET A 1 83 ? -6.118 -11.104 1.320 1.00 95.06 83 MET A O 1
ATOM 629 N N . PRO A 1 84 ? -8.071 -11.577 2.338 1.00 95.19 84 PRO A N 1
ATOM 630 C CA . PRO A 1 84 ? -8.046 -12.986 1.938 1.00 95.19 84 PRO A CA 1
ATOM 631 C C . PRO A 1 84 ? -8.000 -13.171 0.416 1.00 95.19 84 PRO A C 1
ATOM 633 O O . PRO A 1 84 ? -7.174 -13.921 -0.092 1.00 95.19 84 PRO A O 1
ATOM 636 N N . GLU A 1 85 ? -8.820 -12.422 -0.327 1.00 93.88 85 GLU A N 1
ATOM 637 C CA . GLU A 1 85 ? -8.803 -12.448 -1.795 1.00 93.88 85 GLU A CA 1
ATOM 638 C C . GLU A 1 85 ? -7.474 -11.916 -2.351 1.00 93.88 85 GLU A C 1
ATOM 640 O O . GLU A 1 85 ? -6.905 -12.492 -3.276 1.00 93.88 85 GLU A O 1
ATOM 645 N N . ALA A 1 86 ? -6.948 -10.833 -1.771 1.00 92.81 86 ALA A N 1
ATOM 646 C CA . ALA A 1 86 ? -5.690 -10.244 -2.214 1.00 92.81 86 ALA A CA 1
ATOM 647 C C . ALA A 1 86 ? -4.474 -11.160 -1.982 1.00 92.81 86 ALA A C 1
ATOM 649 O O . ALA A 1 86 ? -3.534 -11.111 -2.779 1.00 92.81 86 ALA A O 1
ATOM 650 N N . ALA A 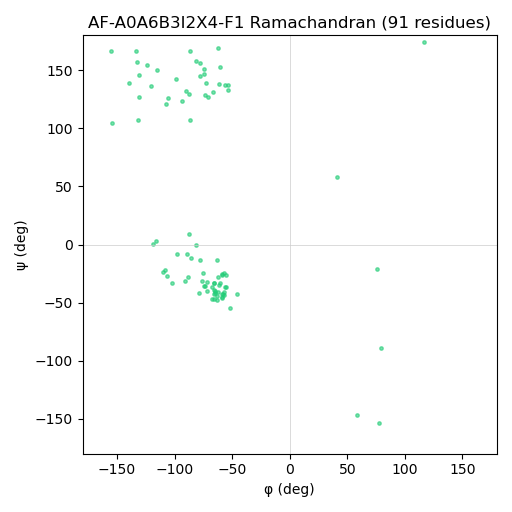1 87 ? -4.488 -11.964 -0.914 1.00 93.19 87 ALA A N 1
ATOM 651 C CA . ALA A 1 87 ? -3.459 -12.957 -0.608 1.00 93.19 87 ALA A CA 1
ATOM 652 C C . ALA A 1 87 ? -3.578 -14.216 -1.488 1.00 93.19 87 ALA A C 1
ATOM 654 O O . ALA A 1 87 ? -2.564 -14.839 -1.816 1.00 93.19 87 ALA A O 1
ATOM 655 N N . GLY A 1 88 ? -4.802 -14.570 -1.895 1.00 92.25 88 GLY A N 1
ATOM 656 C CA . GLY A 1 88 ? -5.087 -15.839 -2.559 1.00 92.25 88 GLY A CA 1
ATOM 657 C C . GLY A 1 88 ? -4.681 -17.028 -1.682 1.00 92.25 88 GLY A C 1
ATOM 658 O O . GLY A 1 88 ? -4.706 -16.946 -0.457 1.00 92.25 88 GLY A O 1
ATOM 659 N N . ASP A 1 89 ? -4.245 -18.117 -2.312 1.00 92.06 89 ASP A N 1
ATOM 660 C CA . ASP A 1 89 ? -3.780 -19.326 -1.610 1.00 92.06 89 ASP A CA 1
ATOM 661 C C . ASP A 1 89 ? -2.280 -19.275 -1.240 1.00 92.06 89 ASP A C 1
ATOM 663 O O . ASP A 1 89 ? -1.679 -20.280 -0.858 1.00 92.06 89 ASP A O 1
ATOM 667 N N . GLY A 1 90 ? -1.640 -18.115 -1.424 1.00 87.25 90 GLY A N 1
ATOM 668 C CA . GLY A 1 90 ? -0.209 -17.923 -1.210 1.00 87.25 90 GLY A CA 1
ATOM 669 C C . GLY A 1 90 ? 0.158 -17.570 0.232 1.00 87.25 90 GLY A C 1
ATOM 670 O O . GLY A 1 90 ? -0.675 -17.183 1.048 1.00 87.25 90 GLY A O 1
ATOM 671 N N . LEU A 1 91 ? 1.454 -17.656 0.538 1.00 92.06 91 LEU A N 1
ATOM 672 C CA . LEU A 1 91 ? 1.997 -17.142 1.794 1.00 92.06 91 LEU A CA 1
ATOM 673 C C . LEU A 1 91 ? 2.036 -15.609 1.775 1.00 92.06 91 LEU A C 1
ATOM 675 O O . LEU A 1 91 ? 2.451 -15.003 0.786 1.00 92.06 91 LEU A O 1
ATOM 679 N N . VAL A 1 92 ? 1.670 -15.002 2.904 1.00 93.44 92 VAL A N 1
ATOM 680 C CA . VAL A 1 92 ? 1.898 -13.578 3.176 1.00 93.44 92 VAL A CA 1
ATOM 681 C C . VAL A 1 92 ? 3.220 -13.450 3.931 1.00 93.44 92 VAL A C 1
ATOM 683 O O . VAL A 1 92 ? 3.395 -14.097 4.966 1.00 93.44 92 VAL A O 1
ATOM 686 N N . LEU A 1 93 ? 4.144 -12.655 3.384 1.00 91.38 93 LEU A N 1
ATOM 687 C CA . LEU A 1 93 ? 5.489 -12.402 3.917 1.00 91.38 93 LEU A CA 1
ATOM 688 C C . LEU A 1 93 ? 5.581 -11.014 4.555 1.00 91.38 93 LEU A C 1
ATOM 690 O O . LEU A 1 93 ? 4.990 -10.071 3.979 1.00 91.38 93 LEU A O 1
#

Mean predicted aligned error: 2.92 Å

pLDDT: mean 95.04, std 2.25, range [83.19, 98.06]

Sequence (93 aa):
LRTAGTRPAGELYTGVLYDALDLASLDADARRRAAKSLLVFSGLWGAVRTGDRIPPYRCSMGVKLPGLGALGSYWRKPMEAVMPEAAGDGLVL